Protein AF-A0A834EVJ3-F1 (afdb_monomer_lite)

Secondary structure (DSSP, 8-state):
-HHHHTSTTTTS-TTTT-TTS-S----HHHHHHHHHHHHHHHHHHT-S-HHHHHHHHHHHHHHHHHHHHHHHHHHHHGGGSTTSHHHHHHHHHHHHHHHHHHHHHHHHHHHHTT-

InterPro domains:
  IPR007528 RINT-1/Tip20 [PF04437] (1-111)
  IPR007528 RINT-1/Tip20 [PS51386] (1-115)
  IPR007528 RINT-1/Tip20 [PTHR13520] (1-109)

Structure (mmCIF, N/CA/C/O backbone):
data_AF-A0A834EVJ3-F1
#
_entry.id   AF-A0A834EVJ3-F1
#
loop_
_atom_site.group_PDB
_atom_site.id
_atom_site.type_symbol
_atom_site.label_atom_id
_atom_site.label_alt_id
_atom_site.label_comp_id
_atom_site.label_asym_id
_atom_site.label_entity_id
_atom_site.label_seq_id
_atom_site.pdbx_PDB_ins_code
_atom_site.Cartn_x
_atom_site.Cartn_y
_atom_si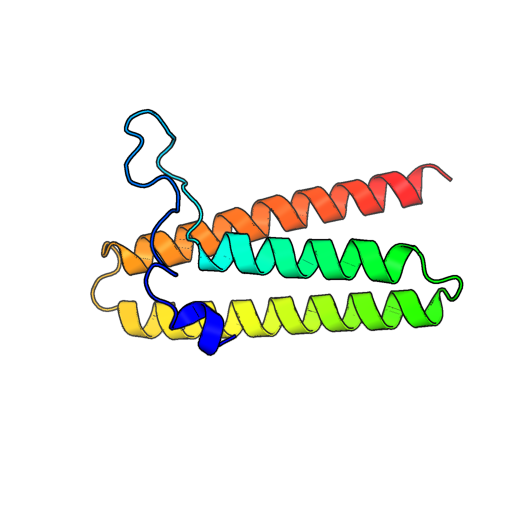te.Cartn_z
_atom_site.occupancy
_atom_site.B_iso_or_equiv
_atom_site.auth_seq_id
_atom_site.auth_comp_id
_atom_site.auth_asym_id
_atom_site.auth_atom_id
_atom_site.pdbx_PDB_model_num
ATOM 1 N N . MET A 1 1 ? 8.018 -7.163 4.785 1.00 85.12 1 MET A N 1
ATOM 2 C CA . MET A 1 1 ? 7.950 -6.492 3.468 1.00 85.12 1 MET A CA 1
ATOM 3 C C . MET A 1 1 ? 8.765 -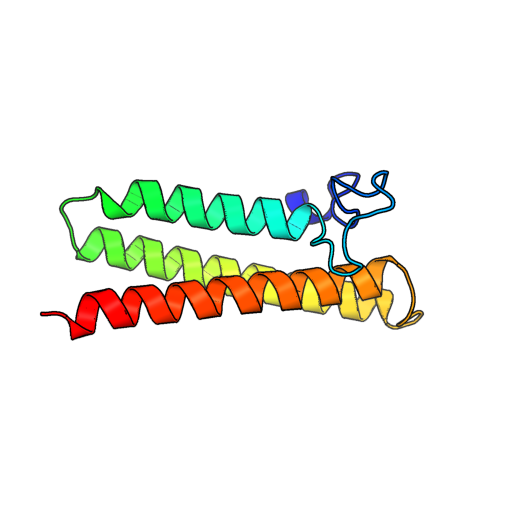7.199 2.396 1.00 85.12 1 MET A C 1
ATOM 5 O O . MET A 1 1 ? 8.220 -7.452 1.332 1.00 85.12 1 MET A O 1
ATOM 9 N N . ASP A 1 2 ? 10.020 -7.576 2.653 1.00 84.25 2 ASP A N 1
ATOM 10 C CA . ASP A 1 2 ? 10.895 -8.130 1.602 1.00 84.25 2 ASP A CA 1
ATOM 11 C C . ASP A 1 2 ? 10.381 -9.402 0.933 1.00 84.25 2 ASP A C 1
ATOM 13 O O . ASP A 1 2 ? 10.453 -9.508 -0.288 1.00 84.25 2 ASP A O 1
ATOM 17 N N . ALA A 1 3 ? 9.798 -10.328 1.698 1.00 85.62 3 ALA A N 1
ATOM 18 C CA . ALA A 1 3 ? 9.215 -11.547 1.138 1.00 85.62 3 ALA A CA 1
ATOM 19 C C . ALA A 1 3 ? 8.105 -11.239 0.113 1.00 85.62 3 ALA A C 1
ATOM 21 O O . ALA A 1 3 ? 8.084 -11.810 -0.972 1.00 85.62 3 ALA A O 1
ATOM 22 N N . MET A 1 4 ? 7.240 -10.267 0.423 1.00 89.31 4 MET A N 1
ATOM 23 C CA . MET A 1 4 ? 6.151 -9.835 -0.458 1.00 89.31 4 MET A CA 1
ATOM 24 C C . MET A 1 4 ? 6.685 -9.214 -1.755 1.00 89.31 4 MET A C 1
ATOM 26 O O . MET A 1 4 ? 6.210 -9.533 -2.836 1.00 89.31 4 MET A O 1
ATOM 30 N N . LEU A 1 5 ? 7.719 -8.372 -1.670 1.00 88.31 5 LEU A N 1
ATOM 31 C CA . LEU A 1 5 ? 8.305 -7.720 -2.850 1.00 88.31 5 LEU A CA 1
ATOM 32 C C . LEU A 1 5 ? 9.196 -8.629 -3.701 1.00 88.31 5 LEU A C 1
ATOM 34 O O . LEU A 1 5 ? 9.489 -8.287 -4.850 1.00 88.31 5 LEU A O 1
ATOM 38 N N . SER A 1 6 ? 9.652 -9.738 -3.122 1.00 85.38 6 SER A N 1
ATOM 39 C CA . SER A 1 6 ? 10.502 -10.735 -3.780 1.00 85.38 6 SER A CA 1
ATOM 40 C C . SER A 1 6 ? 9.697 -11.884 -4.390 1.00 85.38 6 SER A C 1
ATOM 42 O O . SER A 1 6 ? 10.289 -12.797 -4.954 1.00 85.38 6 SER A O 1
ATOM 44 N N . THR A 1 7 ? 8.368 -11.867 -4.252 1.00 88.31 7 THR A N 1
ATOM 45 C CA . THR A 1 7 ? 7.496 -12.897 -4.825 1.00 88.31 7 THR A CA 1
ATOM 46 C C . THR A 1 7 ? 7.446 -12.758 -6.347 1.00 88.31 7 THR A C 1
ATOM 48 O O . THR A 1 7 ? 7.432 -11.645 -6.884 1.00 88.31 7 THR A O 1
ATOM 51 N N . ASP A 1 8 ? 7.408 -13.888 -7.053 1.00 83.94 8 ASP A N 1
ATOM 52 C CA . ASP A 1 8 ? 7.233 -13.895 -8.503 1.00 83.94 8 ASP A CA 1
ATOM 53 C C . ASP A 1 8 ? 5.919 -13.204 -8.878 1.00 83.94 8 ASP A C 1
ATOM 55 O O . ASP A 1 8 ? 4.852 -13.536 -8.372 1.00 83.94 8 ASP A O 1
ATOM 59 N N . GLY A 1 9 ? 6.003 -12.217 -9.770 1.00 83.94 9 GLY A N 1
ATOM 60 C CA . GLY A 1 9 ? 4.839 -11.437 -10.189 1.00 83.94 9 GLY A CA 1
ATOM 61 C C . GLY A 1 9 ? 4.462 -10.272 -9.269 1.00 83.94 9 GLY A C 1
ATOM 62 O O . GLY A 1 9 ? 3.566 -9.520 -9.643 1.00 83.94 9 GLY A O 1
ATOM 63 N N . ALA A 1 10 ? 5.189 -10.024 -8.169 1.00 86.00 10 ALA A N 1
ATOM 64 C CA . ALA A 1 10 ? 4.917 -8.927 -7.226 1.00 86.00 10 ALA A CA 1
ATOM 65 C C . ALA A 1 10 ? 4.800 -7.540 -7.887 1.00 86.00 10 ALA A C 1
ATOM 67 O O . ALA A 1 10 ? 4.111 -6.663 -7.376 1.00 86.00 10 ALA A O 1
ATOM 68 N N . TRP A 1 11 ? 5.486 -7.338 -9.016 1.00 90.31 11 TRP A N 1
ATOM 69 C CA . TRP A 1 11 ? 5.516 -6.084 -9.782 1.00 90.31 11 TRP A CA 1
ATOM 70 C C . TRP A 1 11 ? 4.665 -6.121 -11.054 1.00 90.31 11 TRP A C 1
ATOM 72 O O . TRP A 1 11 ? 4.653 -5.160 -11.818 1.00 90.31 11 TRP A O 1
ATOM 82 N N . SER A 1 12 ? 3.981 -7.233 -11.305 1.00 85.44 12 SER A N 1
ATOM 83 C CA . SER A 1 12 ? 3.018 -7.362 -12.392 1.00 85.44 12 SER A CA 1
ATOM 84 C C . SER A 1 12 ? 1.607 -7.173 -11.858 1.00 85.44 12 SER A C 1
ATOM 86 O O . SER A 1 12 ? 1.331 -7.461 -10.696 1.00 85.44 12 SER A O 1
ATOM 88 N N . SER A 1 13 ? 0.704 -6.702 -12.711 1.00 77.94 13 SER A N 1
ATOM 89 C CA . SER A 1 13 ? -0.712 -6.741 -12.372 1.00 77.94 13 SER A CA 1
ATOM 90 C C . SER A 1 13 ? -1.273 -8.151 -12.520 1.00 77.94 13 SER A C 1
ATOM 92 O O . SER A 1 13 ? -0.985 -8.832 -13.510 1.00 77.94 13 SER A O 1
ATOM 94 N N . GLN A 1 14 ? -2.166 -8.527 -11.603 1.00 66.25 14 GLN A N 1
ATOM 95 C CA . GLN A 1 14 ? -2.969 -9.747 -11.689 1.00 66.25 14 GLN A CA 1
ATOM 96 C C . GLN A 1 14 ? -3.830 -9.818 -12.965 1.00 66.25 14 GLN A C 1
ATOM 98 O O . GLN A 1 14 ? -4.139 -10.906 -13.441 1.00 66.25 14 GLN A O 1
ATOM 103 N N . TYR A 1 15 ? -4.161 -8.672 -13.571 1.00 65.94 15 TYR A N 1
ATOM 104 C CA . TYR A 1 15 ? -5.018 -8.584 -14.759 1.00 65.94 15 TYR A CA 1
ATOM 105 C C . TYR A 1 15 ? -4.245 -8.309 -16.051 1.00 65.94 15 TYR A C 1
ATOM 107 O O . TYR A 1 15 ? -4.836 -7.845 -17.024 1.00 65.94 15 TYR A O 1
ATOM 115 N N . LYS A 1 16 ? -2.926 -8.530 -16.087 1.00 61.16 16 LYS A N 1
ATOM 116 C CA . LYS A 1 16 ? -2.049 -8.200 -17.232 1.00 61.16 16 LYS A CA 1
ATOM 117 C C . LYS A 1 16 ? -2.540 -8.704 -18.602 1.00 61.16 16 LYS A C 1
ATOM 119 O O . LYS A 1 16 ? -2.263 -8.048 -19.596 1.00 61.16 16 LYS A O 1
ATOM 124 N N . ASP A 1 17 ? -3.311 -9.791 -18.638 1.00 63.09 17 ASP A N 1
ATOM 125 C CA . ASP A 1 17 ? -3.812 -10.422 -19.869 1.00 63.09 17 ASP A CA 1
ATOM 126 C C . ASP A 1 17 ? -5.174 -9.871 -20.351 1.00 63.09 17 ASP A C 1
ATOM 128 O O . ASP A 1 17 ? -5.709 -10.318 -21.363 1.00 63.09 17 ASP A O 1
ATOM 132 N N . ILE A 1 18 ? -5.748 -8.890 -19.644 1.00 63.97 18 ILE A N 1
ATOM 133 C CA . ILE A 1 18 ? -7.015 -8.236 -20.007 1.00 63.97 18 ILE A CA 1
ATOM 134 C C . ILE A 1 18 ? -6.710 -6.914 -20.723 1.00 63.97 18 ILE A C 1
ATOM 136 O O . ILE A 1 18 ? -6.232 -5.968 -20.087 1.00 63.97 18 ILE A O 1
ATOM 140 N N . SER A 1 19 ? -6.992 -6.859 -22.031 1.00 57.59 19 SER A N 1
ATOM 141 C CA . SER A 1 19 ? -6.684 -5.734 -22.935 1.00 57.59 19 SER A CA 1
ATOM 142 C C . SER A 1 19 ? -7.488 -4.461 -22.669 1.00 57.59 19 SER A C 1
ATOM 144 O O . SER A 1 19 ? -7.016 -3.377 -22.992 1.00 57.59 19 SER A O 1
ATOM 146 N N . ASP A 1 20 ? -8.670 -4.590 -22.063 1.00 57.78 20 ASP A N 1
ATOM 147 C CA . ASP A 1 20 ? -9.657 -3.503 -21.953 1.00 57.78 20 ASP A CA 1
ATOM 148 C C . ASP A 1 20 ? -9.674 -2.831 -20.568 1.00 57.78 20 ASP A C 1
ATOM 150 O O . ASP A 1 20 ? -10.584 -2.066 -20.251 1.00 57.78 20 ASP A O 1
ATOM 154 N N . MET A 1 21 ? -8.686 -3.120 -19.715 1.00 53.31 21 MET A N 1
ATOM 155 C CA . MET A 1 21 ? -8.584 -2.526 -18.379 1.00 53.31 21 MET A CA 1
ATOM 156 C C . MET A 1 21 ? -7.462 -1.489 -18.314 1.00 53.31 21 MET A C 1
ATOM 158 O O . MET A 1 21 ? -6.330 -1.790 -18.689 1.00 53.31 21 MET A O 1
ATOM 162 N N . ASP A 1 22 ? -7.822 -0.323 -17.774 1.00 52.72 22 ASP A N 1
ATOM 163 C CA . ASP A 1 22 ? -7.040 0.902 -17.557 1.00 52.72 22 ASP A CA 1
ATOM 164 C C . ASP A 1 22 ? -5.547 0.693 -17.210 1.00 52.72 22 ASP A C 1
ATOM 166 O O . ASP A 1 22 ? -5.171 -0.246 -16.504 1.00 52.72 22 ASP A O 1
ATOM 170 N N . GLU A 1 23 ? -4.693 1.610 -17.675 1.00 48.91 23 GLU A N 1
ATOM 171 C CA . GLU A 1 23 ? -3.220 1.582 -17.577 1.00 48.91 23 GLU A CA 1
ATOM 172 C C . GLU A 1 23 ? -2.694 1.664 -16.123 1.00 48.91 23 GLU A C 1
ATOM 174 O O . GLU A 1 23 ? -1.521 1.393 -15.851 1.00 48.91 23 GLU A O 1
ATOM 179 N N . LEU A 1 24 ? -3.573 1.966 -15.162 1.00 54.97 24 LEU A N 1
ATOM 180 C CA . LEU A 1 24 ? -3.294 2.110 -13.728 1.00 54.97 24 LEU A CA 1
ATOM 181 C C . LEU A 1 24 ? -3.440 0.807 -12.929 1.00 54.97 24 LEU A C 1
ATOM 183 O O . LEU A 1 24 ? -3.861 0.820 -11.770 1.00 54.97 24 LEU A O 1
ATOM 187 N N . LYS A 1 25 ? -3.089 -0.343 -13.510 1.00 72.50 25 LYS A N 1
ATOM 188 C CA . LYS A 1 25 ? -3.148 -1.598 -12.759 1.00 72.50 25 LYS A CA 1
ATOM 189 C C . LYS A 1 25 ? -2.151 -1.568 -11.598 1.00 72.50 25 LYS A C 1
ATOM 191 O O . LYS A 1 25 ? -0.934 -1.544 -11.812 1.00 72.50 25 LY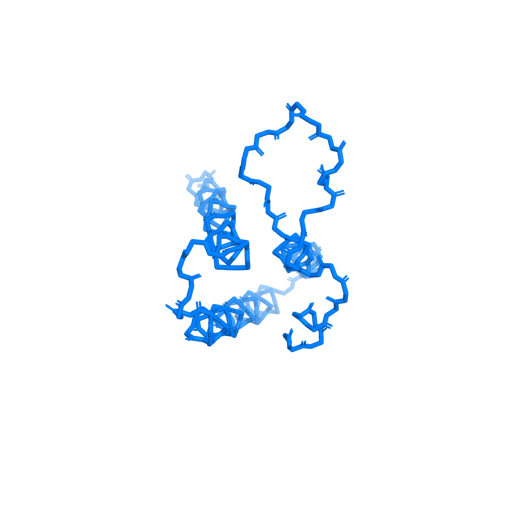S A O 1
ATOM 196 N N . ALA A 1 26 ? -2.674 -1.582 -10.374 1.00 86.12 26 ALA A N 1
ATOM 197 C CA . ALA A 1 26 ? -1.865 -1.772 -9.184 1.00 86.12 26 ALA A CA 1
ATOM 198 C C . ALA A 1 26 ? -1.071 -3.084 -9.326 1.00 86.12 26 ALA A C 1
ATOM 200 O O . ALA A 1 26 ? -1.615 -4.085 -9.811 1.00 86.12 26 ALA A O 1
ATOM 201 N N . PRO A 1 27 ? 0.222 -3.098 -8.971 1.00 91.75 27 PRO A N 1
ATOM 202 C CA . PRO A 1 27 ? 0.963 -4.345 -8.929 1.00 91.75 27 PRO A CA 1
ATOM 203 C C . PRO A 1 27 ? 0.477 -5.208 -7.761 1.00 91.75 27 PRO A C 1
ATOM 205 O O . PRO A 1 27 ? 0.014 -4.693 -6.739 1.00 91.75 27 PRO A O 1
ATOM 208 N N . ASP A 1 28 ? 0.657 -6.519 -7.894 1.00 91.69 28 ASP A N 1
ATOM 209 C CA . ASP A 1 28 ? 0.233 -7.521 -6.911 1.00 91.69 28 ASP A CA 1
ATOM 210 C C . ASP A 1 28 ? 0.710 -7.218 -5.477 1.00 91.69 28 ASP A C 1
ATOM 212 O O . ASP A 1 28 ? -0.025 -7.401 -4.503 1.00 91.69 28 ASP A O 1
ATOM 216 N N . CYS A 1 29 ? 1.917 -6.662 -5.326 1.00 94.44 29 CYS A N 1
ATOM 217 C CA . CYS A 1 29 ? 2.436 -6.295 -4.013 1.00 94.44 29 CYS A CA 1
ATOM 218 C C . CYS A 1 29 ? 1.619 -5.197 -3.317 1.00 94.44 29 CYS A C 1
ATOM 220 O O . CYS A 1 29 ? 1.492 -5.218 -2.093 1.00 94.44 29 CYS A O 1
ATOM 222 N N . ALA A 1 30 ? 1.053 -4.253 -4.073 1.00 94.56 30 ALA A N 1
ATOM 223 C CA . ALA A 1 30 ? 0.233 -3.179 -3.530 1.00 94.56 30 ALA A CA 1
ATOM 224 C C . ALA A 1 30 ? -1.160 -3.692 -3.142 1.00 94.56 30 ALA A C 1
ATOM 226 O O . ALA A 1 30 ? -1.665 -3.343 -2.075 1.00 94.56 30 ALA A O 1
ATOM 227 N N . GLU A 1 31 ? -1.757 -4.565 -3.955 1.00 92.69 31 GLU A N 1
ATOM 228 C CA . GLU A 1 31 ? -3.039 -5.207 -3.636 1.00 92.69 31 GLU A CA 1
ATOM 229 C C . GLU A 1 31 ? -2.929 -6.105 -2.399 1.00 92.69 31 GLU A C 1
ATOM 231 O O . GLU A 1 31 ? -3.739 -6.003 -1.471 1.00 92.69 31 GLU A O 1
ATOM 236 N N . THR A 1 32 ? -1.878 -6.926 -2.337 1.00 94.38 32 THR A N 1
ATOM 237 C CA . THR A 1 32 ? -1.584 -7.785 -1.183 1.00 94.38 32 THR A CA 1
ATOM 238 C C . THR A 1 32 ? -1.383 -6.955 0.082 1.00 94.38 32 THR A C 1
ATOM 240 O O . THR A 1 32 ? -1.931 -7.281 1.139 1.00 94.38 32 THR A O 1
ATOM 243 N N . PHE A 1 33 ? -0.643 -5.848 -0.017 1.00 95.81 33 PHE A N 1
ATOM 244 C CA . PHE A 1 33 ? -0.424 -4.946 1.108 1.00 95.81 33 PHE A CA 1
ATOM 245 C C . PHE A 1 33 ? -1.728 -4.306 1.609 1.00 95.81 33 PHE A C 1
ATOM 247 O O . PHE A 1 33 ? -2.000 -4.324 2.810 1.00 95.81 33 PHE A O 1
ATOM 254 N N . MET A 1 34 ? -2.580 -3.803 0.710 1.00 93.88 34 MET A N 1
ATOM 255 C CA . MET A 1 34 ? -3.869 -3.222 1.105 1.00 93.88 34 MET A CA 1
ATOM 256 C C . MET A 1 34 ? -4.823 -4.264 1.692 1.00 93.88 34 MET A C 1
ATOM 258 O O . MET A 1 34 ? -5.500 -3.978 2.680 1.00 93.88 34 MET A O 1
ATOM 262 N N . THR A 1 35 ? -4.818 -5.488 1.161 1.00 93.81 35 THR A N 1
ATOM 263 C CA . THR A 1 35 ? -5.578 -6.615 1.722 1.00 93.81 35 THR A CA 1
ATOM 264 C C . THR A 1 35 ? -5.127 -6.925 3.149 1.00 93.81 35 THR A C 1
ATOM 266 O O . THR A 1 35 ? -5.958 -7.092 4.041 1.00 93.81 35 THR A O 1
ATOM 269 N N . LEU A 1 36 ? -3.814 -6.940 3.412 1.00 95.31 36 LEU A N 1
ATOM 270 C CA . LEU A 1 36 ? -3.279 -7.115 4.765 1.00 95.31 36 LEU A CA 1
ATOM 271 C C . LEU A 1 36 ? -3.799 -6.028 5.717 1.00 95.31 36 LEU A C 1
ATOM 273 O O . LEU A 1 36 ? -4.254 -6.350 6.817 1.00 95.31 36 LEU A O 1
ATOM 277 N N . LEU A 1 37 ? -3.761 -4.758 5.302 1.00 94.62 37 LEU A N 1
ATOM 278 C CA . LEU A 1 37 ? -4.283 -3.660 6.116 1.00 94.62 37 LEU A CA 1
ATOM 279 C C . LEU A 1 37 ? -5.783 -3.828 6.387 1.00 94.62 37 LEU A C 1
ATOM 281 O O . LEU A 1 37 ? -6.190 -3.719 7.541 1.00 94.62 37 LEU A O 1
ATOM 285 N N . GLN A 1 38 ? -6.590 -4.162 5.377 1.00 92.00 38 GLN A N 1
ATOM 286 C CA . GLN A 1 38 ? -8.028 -4.411 5.541 1.00 92.00 38 GLN A CA 1
ATOM 287 C C . GLN A 1 38 ? -8.304 -5.539 6.540 1.00 92.00 38 GLN A C 1
ATOM 289 O O . GLN A 1 38 ? -9.082 -5.352 7.475 1.00 92.00 38 GLN A O 1
ATOM 294 N N . VAL A 1 39 ? -7.612 -6.674 6.414 1.00 93.75 39 VAL A N 1
ATOM 295 C CA . VAL A 1 39 ? -7.764 -7.813 7.333 1.00 93.75 39 VAL A CA 1
ATOM 296 C C . VAL A 1 39 ? -7.385 -7.430 8.766 1.00 93.75 39 VAL A C 1
ATOM 298 O O . VAL A 1 39 ? -8.054 -7.850 9.713 1.00 93.75 39 VAL A O 1
ATOM 301 N N . ILE A 1 40 ? -6.339 -6.617 8.958 1.00 91.06 40 ILE A N 1
ATOM 302 C CA . ILE A 1 40 ? -5.994 -6.078 10.282 1.00 91.06 40 ILE A CA 1
ATOM 303 C C . ILE A 1 40 ? -7.149 -5.211 10.810 1.00 91.06 40 ILE A C 1
ATOM 305 O O . ILE A 1 40 ? -7.601 -5.444 11.935 1.00 91.06 40 ILE A O 1
ATOM 309 N N . THR A 1 41 ? -7.675 -4.288 9.994 1.00 90.31 41 THR A N 1
ATOM 310 C CA . THR A 1 41 ? -8.817 -3.416 10.333 1.00 90.31 41 THR A CA 1
ATOM 311 C C . THR A 1 41 ? -10.048 -4.196 10.767 1.00 90.31 41 THR A C 1
ATOM 313 O O . THR A 1 41 ? -10.634 -3.918 11.817 1.00 90.31 41 THR A O 1
ATOM 316 N N . GLU A 1 42 ? -10.438 -5.202 9.993 1.00 89.62 42 GLU A N 1
ATOM 317 C CA . GLU A 1 42 ? -11.604 -6.036 10.278 1.00 89.62 42 GLU A CA 1
ATOM 318 C C . GLU A 1 42 ? -11.473 -6.788 11.600 1.00 89.62 42 GLU A C 1
ATOM 320 O O . GLU A 1 42 ? -12.450 -6.917 12.340 1.00 89.62 42 GLU A O 1
ATOM 325 N N . ARG A 1 43 ? -10.264 -7.243 11.940 1.00 89.00 43 ARG A N 1
ATOM 326 C CA . ARG A 1 43 ? -10.022 -7.962 13.193 1.00 89.00 43 ARG A CA 1
ATOM 327 C C . ARG A 1 43 ? -10.011 -7.037 14.401 1.00 89.00 43 ARG A C 1
ATOM 329 O O . ARG A 1 43 ? -10.621 -7.379 15.414 1.00 89.00 43 ARG A O 1
ATOM 336 N N . TYR A 1 44 ? -9.350 -5.877 14.329 1.00 87.38 44 TYR A N 1
ATOM 337 C CA . TYR A 1 44 ? -9.257 -5.012 15.508 1.00 87.38 44 TYR A CA 1
ATOM 338 C C . TYR A 1 44 ? -10.536 -4.215 15.767 1.00 87.38 44 TYR A C 1
ATOM 340 O O . TYR A 1 44 ? -10.825 -3.935 16.929 1.00 87.38 44 TYR A O 1
ATOM 348 N N . ARG A 1 45 ? -11.340 -3.871 14.745 1.00 85.81 45 ARG A N 1
ATOM 349 C CA . ARG A 1 45 ? -12.581 -3.089 14.948 1.00 85.81 45 ARG A CA 1
ATOM 350 C C . ARG A 1 45 ? -13.578 -3.781 15.879 1.00 85.81 45 ARG A C 1
ATOM 352 O O . ARG A 1 45 ? -14.388 -3.115 16.513 1.00 85.81 45 ARG A O 1
ATOM 359 N N . ALA A 1 46 ? -13.529 -5.113 15.935 1.00 86.56 46 ALA A N 1
ATOM 360 C CA . ALA A 1 46 ? -14.393 -5.932 16.775 1.00 86.56 46 ALA A CA 1
ATOM 361 C C . ALA A 1 46 ? -13.926 -5.993 18.240 1.00 86.56 46 ALA A C 1
ATOM 363 O O . ALA A 1 46 ? -14.641 -6.520 19.092 1.00 86.56 46 ALA A O 1
ATOM 364 N N . LEU A 1 47 ? -12.735 -5.470 18.558 1.00 88.44 47 LEU A N 1
ATOM 365 C CA . LEU A 1 47 ? -12.221 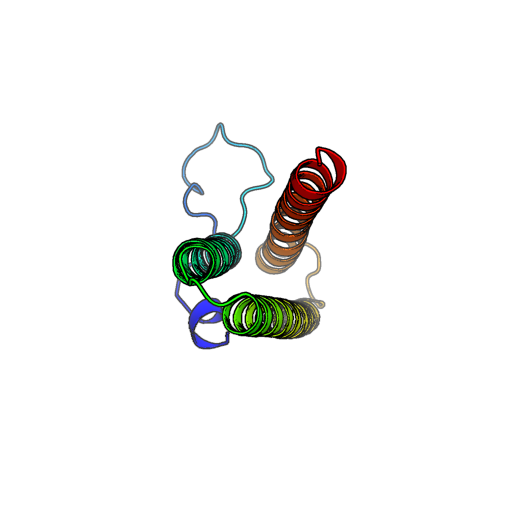-5.483 19.922 1.00 88.44 47 LEU A CA 1
ATOM 366 C C . LEU A 1 47 ? -13.015 -4.511 20.806 1.00 88.44 47 LEU A C 1
ATOM 368 O O . LEU A 1 47 ? -13.217 -3.363 20.415 1.00 88.44 47 LEU A O 1
ATOM 372 N N . PRO A 1 48 ? -13.390 -4.907 22.033 1.00 89.62 48 PRO A N 1
ATOM 373 C CA . PRO A 1 48 ? -14.166 -4.056 22.936 1.00 89.62 48 PRO A CA 1
ATOM 374 C C . PRO A 1 48 ? -13.335 -2.941 23.590 1.00 89.62 48 PRO A C 1
ATOM 376 O O . PRO A 1 48 ? -13.895 -2.041 24.205 1.00 89.62 48 PRO A O 1
ATOM 379 N N . SER A 1 49 ? -12.000 -3.003 23.498 1.00 93.56 49 SER A N 1
ATOM 380 C CA . SER A 1 49 ? -11.086 -2.048 24.130 1.00 93.56 49 SER A CA 1
ATOM 381 C C . SER A 1 49 ? -10.587 -1.007 23.121 1.00 93.56 49 SER A C 1
ATOM 383 O O . SER A 1 49 ? -9.806 -1.366 22.235 1.00 93.56 49 SER A O 1
ATOM 385 N N . PRO A 1 50 ? -10.932 0.286 23.282 1.00 88.88 50 PRO A N 1
ATOM 386 C CA . PRO A 1 50 ? -10.413 1.354 22.424 1.00 88.88 50 PRO A CA 1
ATOM 387 C C . PRO A 1 50 ? -8.884 1.461 22.458 1.00 88.88 50 PRO A C 1
ATOM 389 O O . PRO A 1 50 ? -8.253 1.730 21.442 1.00 88.88 50 PRO A O 1
ATOM 392 N N . ALA A 1 51 ? -8.269 1.186 23.611 1.00 91.31 51 ALA A N 1
ATOM 393 C CA . ALA A 1 51 ? -6.814 1.177 23.739 1.00 91.31 51 ALA A CA 1
ATOM 394 C C . ALA A 1 51 ? -6.170 0.059 22.904 1.00 91.31 51 ALA A C 1
ATOM 396 O O . ALA A 1 51 ? -5.107 0.258 22.325 1.00 91.31 51 ALA A O 1
ATOM 397 N N . ALA A 1 52 ? -6.810 -1.113 22.816 1.00 88.44 52 ALA A N 1
ATOM 398 C CA . ALA A 1 52 ? -6.337 -2.185 21.946 1.00 88.44 52 ALA A CA 1
ATOM 399 C C . ALA A 1 52 ? -6.512 -1.823 20.463 1.00 88.44 52 ALA A C 1
ATOM 401 O O . ALA A 1 52 ? -5.590 -2.042 19.685 1.00 88.44 52 ALA A O 1
ATOM 402 N N . GLN A 1 53 ? -7.644 -1.217 20.085 1.00 88.69 53 GLN A N 1
ATOM 403 C CA . GLN A 1 53 ? -7.871 -0.724 18.720 1.00 88.69 53 GLN A CA 1
ATOM 404 C C . GLN A 1 53 ? -6.797 0.288 18.295 1.00 88.69 53 GLN A C 1
ATOM 406 O O . GLN A 1 53 ? -6.253 0.178 17.199 1.00 88.69 53 GLN A O 1
ATOM 411 N N . LEU A 1 54 ? -6.439 1.225 19.182 1.00 89.38 54 LEU A N 1
ATOM 412 C CA . LEU A 1 54 ? -5.416 2.234 18.903 1.00 89.38 54 LEU A CA 1
ATOM 413 C C . LEU A 1 54 ? -4.043 1.609 18.620 1.00 89.38 54 LEU A C 1
ATOM 415 O O . LEU A 1 54 ? -3.394 2.002 17.659 1.00 89.38 54 LEU A O 1
ATOM 419 N N . LYS A 1 55 ? -3.638 0.585 19.380 1.00 91.69 55 LYS A N 1
ATOM 420 C CA . LYS A 1 55 ? -2.369 -0.126 19.140 1.00 91.69 55 LYS A CA 1
ATOM 421 C C . LYS A 1 55 ? -2.305 -0.786 17.761 1.00 91.69 55 LYS A C 1
ATOM 423 O O . LYS A 1 55 ? -1.243 -0.835 17.151 1.00 91.69 55 LYS A O 1
ATOM 428 N N . PHE A 1 56 ? -3.426 -1.309 17.260 1.00 90.38 56 PHE A N 1
ATOM 429 C CA . PHE A 1 56 ? -3.466 -1.879 15.910 1.00 90.38 56 PHE A CA 1
ATOM 430 C C . PHE A 1 56 ? -3.435 -0.806 14.823 1.00 90.38 56 PHE A C 1
ATOM 432 O O . PHE A 1 56 ? -2.816 -1.025 13.785 1.00 90.38 56 PHE A O 1
ATOM 439 N N . LEU A 1 57 ? -4.042 0.356 15.068 1.00 89.94 57 LEU A N 1
ATOM 440 C CA . LEU A 1 57 ? -3.909 1.499 14.170 1.00 89.94 57 LEU A CA 1
ATOM 441 C C . LEU A 1 57 ? -2.458 2.004 14.119 1.00 89.94 57 LEU A C 1
ATOM 443 O O . LEU A 1 57 ? -1.955 2.309 13.041 1.00 89.94 57 LEU A O 1
ATOM 447 N N . GLU A 1 58 ? -1.768 2.063 15.260 1.00 91.56 58 GLU A N 1
ATOM 448 C CA . GLU A 1 58 ? -0.332 2.374 15.325 1.00 91.56 58 GLU A CA 1
ATOM 449 C C . GLU A 1 58 ? 0.485 1.370 14.504 1.00 91.56 58 GLU A C 1
ATOM 451 O O . GLU A 1 58 ? 1.234 1.780 13.621 1.00 91.56 58 GLU A O 1
ATOM 456 N N . LEU A 1 59 ? 0.236 0.068 14.678 1.00 94.12 59 LEU A N 1
ATOM 457 C CA . LEU A 1 59 ? 0.874 -0.977 13.874 1.00 94.12 59 LEU A CA 1
ATOM 458 C C . LEU A 1 59 ? 0.632 -0.793 12.366 1.00 94.12 59 LEU A C 1
ATOM 460 O O . LEU A 1 59 ? 1.551 -0.964 11.571 1.00 94.12 59 LEU A O 1
ATOM 464 N N . GLN A 1 60 ? -0.588 -0.453 11.943 1.00 93.62 60 GLN A N 1
ATOM 465 C CA . GLN A 1 60 ? -0.871 -0.204 10.525 1.00 93.62 60 GLN A CA 1
ATOM 466 C C . GLN A 1 60 ? -0.085 0.988 9.978 1.00 93.62 60 GLN A C 1
ATOM 468 O O . GLN A 1 60 ? 0.384 0.928 8.843 1.00 93.62 60 GLN A O 1
ATOM 473 N N . LYS A 1 61 ? 0.088 2.050 10.773 1.00 93.38 61 LYS A N 1
ATOM 474 C CA . LYS A 1 61 ? 0.908 3.203 10.383 1.00 93.38 61 LYS A CA 1
ATOM 475 C C . LYS A 1 61 ? 2.374 2.811 10.214 1.00 93.38 61 LYS A C 1
ATOM 477 O O . LYS A 1 61 ? 2.970 3.199 9.213 1.00 93.38 61 LYS A O 1
ATOM 482 N N . ASP A 1 62 ? 2.910 2.011 11.131 1.00 96.62 62 ASP A N 1
ATOM 483 C CA . ASP A 1 62 ? 4.287 1.512 11.047 1.00 96.62 62 ASP A CA 1
ATOM 484 C C . ASP A 1 62 ? 4.480 0.643 9.793 1.00 96.62 62 ASP A C 1
ATOM 486 O O . ASP A 1 62 ? 5.427 0.838 9.034 1.00 96.62 62 ASP A O 1
ATOM 490 N N . LEU A 1 63 ? 3.526 -0.247 9.493 1.00 96.38 63 LEU A N 1
ATOM 491 C CA . LEU A 1 63 ? 3.553 -1.072 8.280 1.00 96.38 63 LEU A CA 1
ATOM 492 C C . LEU A 1 63 ? 3.508 -0.233 6.993 1.00 96.38 63 LEU A C 1
ATOM 494 O O . LEU A 1 63 ? 4.192 -0.562 6.023 1.00 96.38 63 LEU A O 1
ATOM 498 N N . VAL A 1 64 ? 2.709 0.837 6.958 1.00 96.19 64 VAL A N 1
ATOM 499 C CA . VAL A 1 64 ? 2.663 1.764 5.813 1.00 96.19 64 VAL A CA 1
ATOM 500 C C . VAL A 1 64 ? 3.999 2.480 5.636 1.00 96.19 64 VAL A C 1
ATOM 502 O O . VAL A 1 64 ? 4.473 2.594 4.502 1.00 96.19 64 VAL A O 1
ATOM 505 N N . ASP 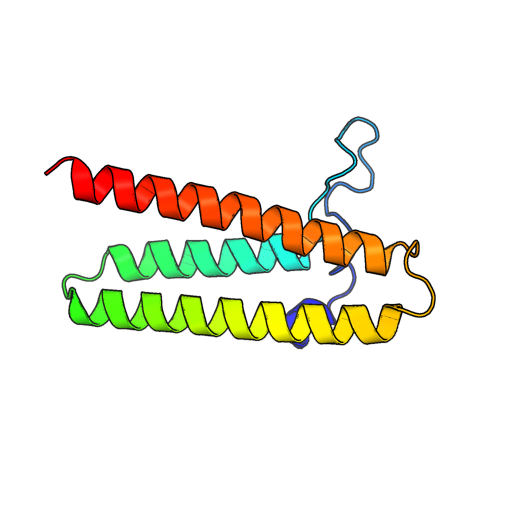A 1 65 ? 4.628 2.929 6.722 1.00 96.75 65 ASP A N 1
ATOM 506 C CA . ASP A 1 65 ? 5.929 3.594 6.639 1.00 96.75 65 ASP A CA 1
ATOM 507 C C . ASP A 1 65 ? 7.030 2.639 6.161 1.00 96.75 65 ASP A C 1
ATOM 509 O O . ASP A 1 65 ? 7.757 2.960 5.217 1.00 96.75 65 ASP A O 1
ATOM 513 N N . ASP A 1 66 ? 7.078 1.423 6.708 1.00 97.38 66 ASP A N 1
ATOM 514 C CA . ASP A 1 66 ? 7.998 0.370 6.274 1.00 97.38 66 ASP A CA 1
ATOM 515 C C . ASP A 1 66 ? 7.839 0.060 4.782 1.00 97.38 66 ASP A C 1
ATOM 517 O O . ASP A 1 66 ? 8.824 -0.059 4.040 1.00 97.38 66 ASP A O 1
ATOM 521 N N . PHE A 1 67 ? 6.594 -0.051 4.310 1.00 97.06 67 PHE A N 1
ATOM 522 C CA . PHE A 1 67 ? 6.328 -0.323 2.905 1.00 97.06 67 PHE A CA 1
ATOM 523 C C . PHE A 1 67 ? 6.773 0.834 2.009 1.00 97.06 67 PHE A C 1
ATOM 525 O O . PHE A 1 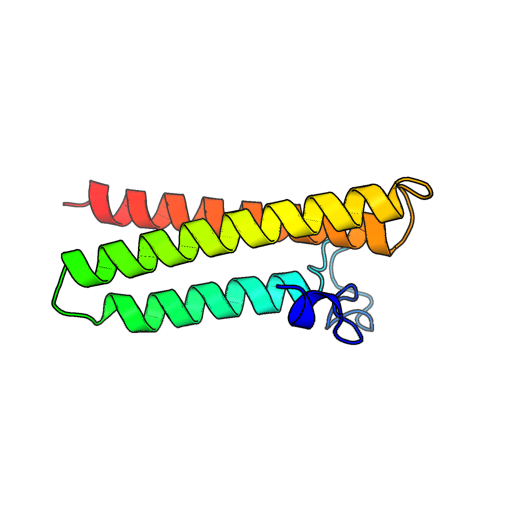67 ? 7.469 0.614 1.016 1.00 97.06 67 PHE A O 1
ATOM 532 N N . ARG A 1 68 ? 6.465 2.079 2.390 1.00 96.94 68 ARG A N 1
ATOM 533 C CA . ARG A 1 68 ? 6.917 3.294 1.695 1.00 96.94 68 ARG A CA 1
ATOM 534 C C . ARG A 1 68 ? 8.442 3.371 1.612 1.00 96.94 68 ARG A C 1
ATOM 536 O O . ARG A 1 68 ? 8.986 3.677 0.543 1.00 96.94 68 ARG A O 1
ATOM 543 N N . ILE A 1 69 ? 9.144 3.108 2.716 1.00 97.25 69 ILE A N 1
ATOM 544 C CA . ILE A 1 69 ? 10.612 3.076 2.751 1.00 97.25 69 ILE A CA 1
ATOM 545 C C . ILE A 1 69 ? 11.118 2.043 1.749 1.00 97.25 69 ILE A C 1
ATOM 547 O O . ILE A 1 69 ? 12.012 2.343 0.952 1.00 97.25 69 ILE A O 1
ATOM 551 N N . ARG A 1 70 ? 10.523 0.849 1.733 1.00 96.75 70 ARG A N 1
ATOM 552 C CA . ARG A 1 70 ? 10.967 -0.213 0.837 1.00 96.75 70 ARG A CA 1
ATOM 553 C C . ARG A 1 70 ? 10.682 0.095 -0.633 1.00 96.75 70 ARG A C 1
ATOM 555 O O . ARG A 1 70 ? 11.581 -0.078 -1.451 1.00 96.75 70 ARG A O 1
ATOM 562 N N . LEU A 1 71 ? 9.513 0.641 -0.973 1.00 95.94 71 LEU A N 1
ATOM 563 C CA . LEU A 1 71 ? 9.222 1.131 -2.328 1.00 95.94 71 LEU A CA 1
ATOM 564 C C . LEU A 1 71 ? 10.249 2.179 -2.775 1.00 95.94 71 LEU A C 1
ATOM 566 O O . LEU A 1 71 ? 10.752 2.115 -3.893 1.00 95.94 71 LEU A O 1
ATOM 570 N N . THR A 1 72 ? 10.628 3.096 -1.882 1.00 96.31 72 THR A N 1
ATOM 571 C CA . THR A 1 72 ? 11.648 4.118 -2.163 1.00 96.31 72 THR A CA 1
ATOM 572 C C . THR A 1 72 ? 13.016 3.497 -2.451 1.00 96.31 72 THR A C 1
ATOM 574 O O . THR A 1 72 ? 13.742 3.979 -3.320 1.00 96.31 72 THR A O 1
ATOM 577 N N . GLN A 1 73 ? 13.392 2.439 -1.729 1.00 95.25 73 GLN A N 1
ATOM 578 C CA . GLN A 1 73 ? 14.642 1.717 -1.977 1.00 95.25 73 GLN A CA 1
ATOM 579 C C . GLN A 1 73 ? 14.627 1.044 -3.353 1.00 95.25 73 GLN A C 1
ATOM 581 O O . GLN A 1 73 ? 15.536 1.288 -4.143 1.00 95.25 73 GLN A O 1
ATOM 586 N N . VAL A 1 74 ? 13.569 0.295 -3.678 1.00 94.25 74 VAL A N 1
ATOM 587 C CA . VAL A 1 74 ? 13.448 -0.368 -4.989 1.00 94.25 74 VAL A CA 1
ATOM 588 C C . VAL A 1 74 ? 13.414 0.667 -6.121 1.00 94.25 74 VAL A C 1
ATOM 590 O O . VAL A 1 74 ? 14.079 0.503 -7.137 1.00 94.25 74 VAL A O 1
ATOM 593 N N . MET A 1 75 ? 12.732 1.798 -5.933 1.00 94.31 75 MET A N 1
ATOM 594 C CA . MET A 1 75 ? 12.711 2.887 -6.918 1.00 94.31 75 MET A CA 1
ATOM 595 C C . MET A 1 75 ? 14.111 3.451 -7.198 1.00 94.31 75 MET A C 1
ATOM 597 O O . MET A 1 75 ? 14.432 3.784 -8.339 1.00 94.31 75 MET A O 1
ATOM 601 N N . LYS A 1 76 ? 14.963 3.561 -6.170 1.00 94.56 76 LYS A N 1
ATOM 602 C CA . LYS A 1 76 ? 16.360 3.993 -6.335 1.00 94.56 76 LYS A CA 1
ATOM 603 C C . LYS A 1 76 ? 17.177 2.966 -7.114 1.00 94.56 76 LYS A C 1
ATOM 605 O O . LYS A 1 76 ? 17.986 3.368 -7.947 1.00 94.56 76 LYS A O 1
ATOM 610 N N . GLU A 1 77 ? 16.959 1.675 -6.877 1.00 93.31 77 GLU A N 1
ATOM 611 C CA . GLU A 1 77 ? 17.606 0.586 -7.623 1.00 93.31 77 GLU A CA 1
ATOM 612 C C . GLU A 1 77 ? 17.236 0.635 -9.120 1.00 93.31 77 GLU A C 1
ATOM 614 O O . GLU A 1 77 ? 18.112 0.526 -9.978 1.00 93.31 77 GLU A O 1
ATOM 619 N N . GLU A 1 78 ? 15.971 0.921 -9.437 1.00 91.88 78 GLU A N 1
ATOM 620 C CA . GLU A 1 78 ? 15.437 0.993 -10.809 1.00 91.88 78 GLU A CA 1
ATOM 621 C C . GLU A 1 78 ? 15.659 2.357 -11.501 1.00 91.88 78 GLU A C 1
ATOM 623 O O . GLU A 1 78 ? 15.357 2.527 -12.682 1.00 91.88 78 GLU A O 1
ATOM 628 N N . SER A 1 79 ? 16.230 3.345 -10.801 1.00 90.44 79 SER A N 1
ATOM 629 C CA . SER A 1 79 ? 16.358 4.739 -11.274 1.00 90.44 79 SER A CA 1
ATOM 630 C C . SER A 1 79 ? 17.164 4.919 -12.565 1.00 90.44 79 SER A C 1
ATOM 632 O O . SER A 1 79 ? 17.039 5.941 -13.238 1.00 90.44 79 SER A O 1
ATOM 634 N N . ARG A 1 80 ? 17.974 3.923 -12.945 1.00 91.50 80 ARG A N 1
ATOM 635 C CA . ARG A 1 80 ? 18.726 3.917 -14.210 1.00 91.50 80 ARG A CA 1
ATOM 636 C C . ARG A 1 80 ? 17.821 3.771 -15.436 1.00 91.50 80 ARG A C 1
ATOM 638 O O . ARG A 1 80 ? 18.243 4.126 -16.533 1.00 91.50 80 ARG A O 1
ATOM 645 N N . CYS A 1 81 ? 16.601 3.262 -15.262 1.00 88.94 81 CYS A N 1
ATOM 646 C CA . CYS A 1 81 ? 15.592 3.133 -16.308 1.00 88.94 81 CYS A CA 1
ATOM 647 C C . CYS A 1 81 ? 14.227 3.618 -15.776 1.00 88.94 81 CYS A C 1
ATOM 649 O O . CYS A 1 81 ? 13.358 2.806 -15.462 1.00 88.94 81 CYS A O 1
ATOM 651 N N . PRO A 1 82 ? 14.008 4.943 -15.675 1.00 82.88 82 PRO A N 1
ATOM 652 C CA . PRO A 1 82 ? 12.813 5.514 -15.040 1.00 82.88 82 PRO A CA 1
ATOM 653 C C . PRO A 1 82 ? 11.513 5.299 -15.835 1.00 82.88 82 PRO A C 1
ATOM 655 O O . PRO A 1 82 ? 10.434 5.597 -15.343 1.00 82.88 82 PRO A O 1
ATOM 658 N N . LEU A 1 83 ? 11.605 4.781 -17.063 1.00 85.00 83 LEU A N 1
ATOM 659 C CA . LEU A 1 83 ? 10.459 4.362 -17.879 1.00 85.00 83 LEU A CA 1
ATOM 660 C C . LEU A 1 83 ? 10.352 2.832 -17.982 1.00 85.00 83 LEU A C 1
ATOM 662 O O . LEU A 1 83 ? 9.566 2.308 -18.768 1.00 85.00 83 LEU A O 1
ATOM 666 N N . GLY A 1 84 ? 11.176 2.103 -17.227 1.00 87.00 84 GLY A N 1
ATOM 667 C CA . GLY A 1 84 ? 11.123 0.652 -17.165 1.00 87.00 84 GLY A CA 1
ATOM 668 C C . GLY A 1 84 ? 9.833 0.180 -16.501 1.00 87.00 84 GLY A C 1
ATOM 669 O O . GLY A 1 84 ? 9.314 0.825 -15.591 1.00 87.00 84 GLY A O 1
ATOM 670 N N . VAL A 1 85 ? 9.353 -0.994 -16.917 1.00 87.00 85 VAL A N 1
ATOM 671 C CA . VAL A 1 85 ? 8.099 -1.600 -16.431 1.00 87.00 85 VAL A CA 1
ATOM 672 C C . VAL A 1 85 ? 8.020 -1.603 -14.903 1.00 87.00 85 VAL A C 1
ATOM 674 O O . VAL A 1 85 ? 6.989 -1.263 -14.329 1.00 87.00 85 VAL A O 1
ATOM 677 N N . ARG A 1 86 ? 9.128 -1.935 -14.231 1.00 89.06 86 ARG A N 1
ATOM 678 C CA . ARG A 1 86 ? 9.183 -1.997 -12.769 1.00 89.06 86 ARG A CA 1
ATOM 679 C C . ARG A 1 86 ? 9.139 -0.621 -12.106 1.00 89.06 86 ARG A C 1
ATOM 681 O O . ARG A 1 86 ? 8.494 -0.484 -11.073 1.00 89.06 86 ARG A O 1
ATOM 688 N N . TYR A 1 87 ? 9.759 0.397 -12.702 1.00 91.75 87 TYR A N 1
ATOM 689 C CA . TYR A 1 87 ? 9.671 1.769 -12.200 1.00 91.75 87 TYR A CA 1
ATOM 690 C C . TYR A 1 87 ? 8.229 2.290 -12.292 1.00 91.75 87 TYR A C 1
ATOM 692 O O . TYR A 1 87 ? 7.694 2.804 -11.311 1.00 91.75 87 TYR A O 1
ATOM 700 N N . CYS A 1 88 ? 7.560 2.058 -13.427 1.00 90.00 88 CYS A N 1
ATOM 701 C CA . CYS A 1 88 ? 6.144 2.386 -13.603 1.00 90.00 88 CYS A CA 1
ATOM 702 C C . CYS A 1 88 ? 5.251 1.626 -12.609 1.00 90.00 88 CYS A C 1
ATOM 704 O O . CYS A 1 88 ? 4.370 2.224 -11.998 1.00 90.00 88 CYS A O 1
ATOM 706 N N . ALA A 1 89 ? 5.515 0.336 -12.373 1.00 91.25 89 ALA A N 1
ATOM 707 C CA . ALA A 1 89 ? 4.782 -0.453 -11.385 1.00 91.25 89 ALA A CA 1
ATOM 708 C C . ALA A 1 89 ? 4.915 0.117 -9.961 1.00 91.25 89 ALA A C 1
ATOM 710 O O . ALA A 1 89 ? 3.933 0.147 -9.222 1.00 91.25 89 ALA A O 1
ATOM 711 N N . ILE A 1 90 ? 6.094 0.620 -9.576 1.00 94.00 90 ILE A N 1
ATOM 712 C CA . ILE A 1 90 ? 6.291 1.286 -8.277 1.00 94.00 90 ILE A CA 1
ATOM 713 C C . ILE A 1 90 ? 5.451 2.564 -8.184 1.00 94.00 90 ILE A C 1
ATOM 715 O O . ILE A 1 90 ? 4.795 2.781 -7.167 1.00 94.00 90 ILE A O 1
ATOM 719 N N . LEU A 1 91 ? 5.431 3.395 -9.230 1.00 93.12 91 LEU A N 1
ATOM 720 C CA . LEU A 1 91 ? 4.595 4.600 -9.252 1.00 93.12 91 LEU A CA 1
ATOM 721 C C . LEU A 1 91 ? 3.104 4.255 -9.152 1.00 93.12 91 LEU A C 1
ATOM 723 O O . LEU A 1 91 ? 2.388 4.873 -8.365 1.00 93.12 91 LEU A O 1
ATOM 727 N N . ASN A 1 92 ? 2.660 3.223 -9.872 1.00 92.31 92 ASN A N 1
ATOM 728 C CA . ASN A 1 92 ? 1.287 2.728 -9.799 1.00 92.31 92 ASN A CA 1
ATOM 729 C C . ASN A 1 92 ? 0.943 2.213 -8.395 1.00 92.31 92 ASN A C 1
ATOM 731 O O . ASN A 1 92 ? -0.131 2.527 -7.888 1.00 92.31 92 ASN A O 1
ATOM 735 N N . ALA A 1 93 ? 1.854 1.483 -7.736 1.00 94.25 93 ALA A N 1
ATOM 736 C CA . ALA A 1 93 ? 1.680 1.048 -6.348 1.00 94.25 93 ALA A CA 1
ATOM 737 C C . ALA A 1 93 ? 1.471 2.234 -5.403 1.00 94.25 93 ALA A C 1
ATOM 739 O O . ALA A 1 93 ? 0.542 2.227 -4.597 1.00 94.25 93 ALA A O 1
ATOM 740 N N . VAL A 1 94 ? 2.329 3.254 -5.507 1.00 95.00 94 VAL A N 1
ATOM 741 C CA . VAL A 1 94 ? 2.247 4.454 -4.666 1.00 95.00 94 VAL A CA 1
ATOM 742 C C . VAL A 1 94 ? 0.927 5.177 -4.902 1.00 95.00 94 VAL A C 1
ATOM 744 O O . VAL A 1 94 ? 0.227 5.464 -3.937 1.00 95.00 94 VAL A O 1
ATOM 747 N N . ASN A 1 95 ? 0.559 5.418 -6.163 1.00 93.31 95 ASN A N 1
ATOM 748 C CA . ASN A 1 95 ? -0.694 6.086 -6.505 1.00 93.31 95 ASN A CA 1
ATOM 749 C C . ASN A 1 95 ? -1.909 5.321 -5.961 1.00 93.31 95 ASN A C 1
ATOM 751 O O . ASN A 1 95 ? -2.730 5.904 -5.262 1.00 93.31 95 ASN A O 1
ATOM 755 N N . TYR A 1 96 ? -1.977 4.009 -6.205 1.00 92.69 96 TYR A N 1
ATOM 756 C CA . TYR A 1 96 ? -3.061 3.145 -5.731 1.00 92.69 96 TYR A CA 1
ATOM 757 C C . TYR A 1 96 ? -3.230 3.197 -4.208 1.00 92.69 96 TYR A C 1
ATOM 759 O O . TYR A 1 96 ? -4.330 3.421 -3.702 1.00 92.69 96 TYR A O 1
ATOM 767 N N . ILE A 1 97 ? -2.130 3.035 -3.470 1.00 93.56 97 ILE A N 1
ATOM 768 C CA . ILE A 1 97 ? -2.151 3.056 -2.004 1.00 93.56 97 ILE A CA 1
ATOM 769 C C . ILE A 1 97 ? -2.550 4.439 -1.495 1.00 93.56 97 ILE A C 1
ATOM 771 O O . ILE A 1 97 ? -3.377 4.535 -0.592 1.00 93.56 97 ILE A O 1
ATOM 775 N N . SER A 1 98 ? -1.998 5.510 -2.072 1.00 93.50 98 SER A N 1
ATOM 776 C CA . SER A 1 98 ? -2.355 6.878 -1.698 1.00 93.50 98 SER A CA 1
ATOM 777 C C . SER A 1 98 ? -3.841 7.156 -1.903 1.00 93.50 98 SER A C 1
ATOM 779 O O . SER A 1 98 ? -4.472 7.653 -0.977 1.00 93.50 98 SER A O 1
ATOM 781 N N . THR A 1 99 ? -4.413 6.782 -3.050 1.00 92.12 99 THR A N 1
ATOM 782 C CA . THR A 1 99 ? -5.848 6.948 -3.324 1.00 92.12 99 THR A CA 1
ATOM 783 C C . THR A 1 99 ? -6.704 6.243 -2.274 1.00 92.12 99 THR A C 1
ATOM 785 O O . THR A 1 99 ? -7.556 6.876 -1.659 1.00 92.12 99 THR A O 1
ATOM 788 N N . ILE A 1 100 ? -6.436 4.965 -1.991 1.00 90.94 100 ILE A N 1
ATOM 789 C CA . ILE A 1 100 ? -7.247 4.206 -1.028 1.00 90.94 100 ILE A CA 1
ATOM 790 C C . ILE A 1 100 ? -7.100 4.754 0.395 1.00 90.94 100 ILE A C 1
ATOM 792 O O . ILE A 1 100 ? -8.087 4.857 1.120 1.00 90.94 100 ILE A O 1
ATOM 796 N N . LEU A 1 101 ? -5.883 5.106 0.821 1.00 90.62 101 LEU A N 1
ATOM 797 C CA . LEU A 1 101 ? -5.670 5.662 2.159 1.00 90.62 101 LEU A CA 1
ATOM 798 C C . LEU A 1 101 ? -6.333 7.035 2.326 1.00 90.62 101 LEU A C 1
ATOM 800 O O . LEU A 1 101 ? -6.812 7.339 3.420 1.00 90.62 101 LEU A O 1
ATOM 804 N N . THR A 1 102 ? -6.385 7.848 1.268 1.00 90.25 102 THR A N 1
ATOM 805 C CA . THR A 1 102 ? -7.151 9.100 1.262 1.00 90.25 102 THR A CA 1
ATOM 806 C C . THR A 1 102 ? -8.640 8.824 1.451 1.00 90.25 102 THR A C 1
ATOM 808 O O . THR A 1 102 ? -9.233 9.388 2.371 1.00 90.25 102 THR A O 1
ATOM 811 N N . ASP A 1 103 ? -9.213 7.895 0.684 1.00 87.69 103 ASP A N 1
ATOM 812 C CA . ASP A 1 103 ? -10.626 7.518 0.811 1.00 87.69 103 ASP A CA 1
ATOM 813 C C . ASP A 1 103 ? -10.953 6.998 2.224 1.00 87.69 103 ASP A C 1
ATOM 815 O O . ASP A 1 103 ? -11.955 7.381 2.831 1.00 87.69 103 ASP A O 1
ATOM 819 N N . TRP A 1 104 ? -10.071 6.177 2.808 1.00 86.50 104 TRP A N 1
ATOM 820 C CA . TRP A 1 104 ? -10.228 5.683 4.181 1.00 86.50 104 TRP A CA 1
ATOM 821 C C . TRP A 1 104 ? -10.187 6.805 5.220 1.00 86.50 104 TRP A C 1
ATOM 823 O O . TRP A 1 104 ? -10.941 6.773 6.196 1.00 86.50 104 TRP A O 1
ATOM 833 N N . GLY A 1 105 ? -9.308 7.791 5.031 1.00 80.88 105 GLY A N 1
ATOM 834 C CA . GLY A 1 105 ? -9.230 8.968 5.893 1.00 80.88 105 GLY A CA 1
ATOM 835 C C . GLY A 1 105 ? -10.539 9.757 5.893 1.00 80.88 105 GLY A C 1
ATOM 836 O O . GLY A 1 105 ? -11.062 10.087 6.962 1.00 80.88 105 GLY A O 1
ATOM 837 N N . ASP A 1 106 ? -11.108 9.983 4.711 1.00 74.56 106 ASP A N 1
ATOM 838 C CA . ASP A 1 106 ? -12.371 10.704 4.541 1.00 74.56 106 ASP A CA 1
ATOM 839 C C . ASP A 1 106 ? -13.561 9.958 5.163 1.00 74.56 106 ASP A C 1
ATOM 841 O O . ASP A 1 106 ? -14.447 10.580 5.762 1.00 74.56 106 ASP A O 1
ATOM 845 N N . ASP A 1 107 ? -13.575 8.627 5.097 1.00 69.94 107 ASP A N 1
ATOM 846 C CA . ASP A 1 107 ? -14.602 7.801 5.736 1.00 69.94 107 ASP A CA 1
ATOM 847 C C . ASP A 1 107 ? -14.521 7.837 7.270 1.00 69.94 107 ASP A C 1
ATOM 849 O O . ASP A 1 107 ? -15.548 7.973 7.943 1.00 69.94 107 ASP A O 1
ATOM 853 N N . VAL A 1 108 ? -13.318 7.791 7.852 1.00 62.38 108 VAL A N 1
ATOM 854 C CA . VAL A 1 108 ? -13.131 7.916 9.310 1.00 62.38 108 VAL A CA 1
ATOM 855 C C . VAL A 1 108 ? -13.562 9.301 9.799 1.00 62.38 108 VAL A C 1
ATOM 857 O O . VAL A 1 108 ? -14.279 9.407 10.799 1.00 62.38 108 VAL A O 1
ATOM 860 N N . VAL A 1 109 ? -13.202 10.364 9.073 1.00 55.12 109 VAL A N 1
ATOM 861 C CA . VAL A 1 109 ? -13.641 11.739 9.367 1.00 55.12 109 VAL A CA 1
ATOM 862 C C . VAL A 1 109 ? -15.167 11.852 9.290 1.00 55.12 109 VAL A C 1
ATOM 864 O O . VAL A 1 109 ? -15.794 12.431 10.180 1.00 55.12 109 VAL A O 1
ATOM 867 N N . ARG A 1 110 ? -15.796 11.228 8.289 1.00 40.97 110 ARG A N 1
ATOM 868 C CA . ARG A 1 110 ? -17.258 11.201 8.127 1.00 40.97 110 ARG A CA 1
ATOM 869 C C . ARG A 1 110 ? -17.975 10.469 9.263 1.00 40.97 110 ARG A C 1
ATOM 871 O O . ARG A 1 110 ? -19.082 10.866 9.622 1.00 40.97 110 ARG A O 1
ATOM 878 N N . VAL A 1 111 ? -17.376 9.421 9.830 1.00 48.09 111 VAL A N 1
ATOM 879 C CA . VAL A 1 111 ? -17.932 8.684 10.981 1.00 48.09 111 VAL A CA 1
ATOM 880 C C . VAL A 1 111 ? -17.769 9.467 12.289 1.00 48.09 111 VAL A C 1
ATOM 882 O O . VAL A 1 111 ? -18.652 9.406 13.145 1.00 48.09 111 VAL A O 1
ATOM 885 N N . LEU A 1 112 ? -16.686 10.232 12.449 1.00 42.16 112 LEU A N 1
ATOM 886 C CA . LEU A 1 112 ? -16.421 11.021 13.659 1.00 42.16 112 LEU A CA 1
ATOM 887 C C . LEU A 1 112 ? -17.178 12.360 13.702 1.00 42.16 112 LEU A C 1
ATOM 889 O O . LEU A 1 112 ? -17.560 12.785 14.787 1.00 42.16 112 LEU A O 1
ATOM 893 N N . LEU A 1 113 ? -17.442 12.996 12.554 1.00 36.03 113 LEU A N 1
ATOM 894 C CA . LEU A 1 113 ? -18.162 14.280 12.458 1.00 36.03 113 LEU A CA 1
ATOM 895 C C . LEU A 1 113 ? -19.695 14.150 12.371 1.00 36.03 113 LEU A C 1
ATOM 897 O O . LEU A 1 113 ? -20.392 15.156 12.266 1.00 36.03 113 LEU A O 1
ATOM 901 N N . LYS A 1 114 ? -20.231 12.925 12.384 1.00 35.28 114 LYS A N 1
ATOM 902 C CA . LYS A 1 114 ? -21.681 12.649 12.409 1.00 35.28 114 LYS A CA 1
ATOM 903 C C . LYS A 1 114 ? -22.207 12.225 13.789 1.00 35.28 114 LYS A C 1
ATOM 905 O O . LYS A 1 114 ? -23.311 11.688 13.876 1.00 35.28 114 LYS A O 1
ATOM 910 N N . LYS A 1 115 ? -21.429 12.448 14.849 1.00 37.22 115 LYS A N 1
ATOM 911 C CA . LYS A 1 115 ? -21.910 12.444 16.238 1.00 37.22 115 LYS A CA 1
ATOM 912 C C . LYS A 1 115 ? -22.140 13.871 16.706 1.00 37.22 115 LYS A C 1
ATOM 914 O O . LYS A 1 115 ? -23.047 14.040 17.545 1.00 37.22 115 LYS A O 1
#

Foldseek 3Di:
DVVLCPDVQQLPAPCNVPPPDDPLRAGNSLVVLVVVLVVLLVVLVPDPDPVSSVVSVVVNVVSVVVVVVVLVVVLVVCVVPCPDSSNVNSVSSVVVNVVVVVVVVVVVVVVVVVD

Sequence (115 aa):
MDAMLSTDGAWSSQYKDISDMDELKAPDCAETFMTLLQVITERYRALPSPAAQLKFLELQKDLVDDFRIRLTQVMKEESRCPLGVRYCAILNAVNYISTILTDWGDDVVRVLLKK

Organism: Oryzias melastigma (NCBI:txid30732)

pLDDT: mean 84.21, std 15.3, range [35.28, 97.38]

Radius of gyration: 16.19 Å; chains: 1; bounding box: 41×28×47 Å